Protein AF-A0A7R9MFV4-F1 (afdb_monomer)

Solvent-accessible surface area (backbone atoms only — not comparable to full-atom values): 7537 Å² total; per-residue (Å²): 129,72,66,69,60,54,55,55,57,53,53,55,57,50,45,63,69,58,59,64,76,70,67,76,72,64,74,72,64,75,63,46,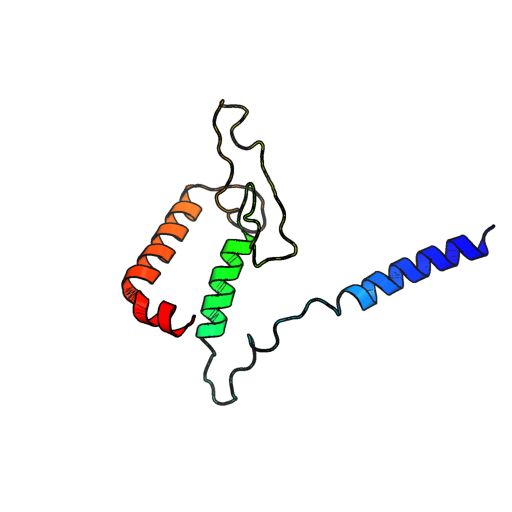68,93,74,92,51,76,57,60,44,43,50,53,53,52,56,56,49,50,55,64,71,30,50,36,9,77,66,64,94,84,59,86,58,85,90,65,70,68,37,62,84,64,37,38,57,94,76,78,39,90,54,51,42,65,48,33,69,66,99,61,84,53,66,52,63,65,65,51,50,53,50,53,52,53,54,52,49,51,46,69,79,38,44,74,57,54,66,74,49,108

Nearest PDB structures (foldseek):
  8ihw-assembly1_A  TM=9.769E-01  e=4.947E-07  Eisenia fetida
  8u49-assembly1_A  TM=9.865E-01  e=6.879E-07  Bacillus licheniformis DSM 13 = ATCC 14580
  8ihx-assembly1_A  TM=9.784E-01  e=7.348E-07  Eisenia fetida
  7v0j-assembly1_A  TM=9.903E-01  e=2.571E-06  Acetivibrio thermocellus
  4zh5-assembly2_B  TM=9.742E-01  e=3.133E-06  Perinereis brevicirris

Radius of gyration: 20.72 Å; Cα contacts (8 Å, |Δi|>4): 87; chains: 1; bounding box: 49×24×64 Å

Sequence (122 aa):
MNQVLFTLCVSALVSSIYGYSTYKAQPELARGVGNGNYNYSAVIHASLLFYEAQRSGKLPANKRIPWRGDSMLDDGKTVGKDLTGGYFDAGDLVKFGFPMAATMTILSWGLVDYE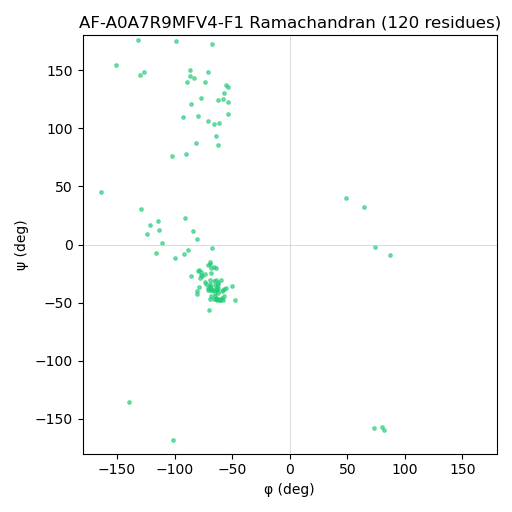DAYQKAG

Foldseek 3Di:
DPPVVVVVVVVVVVCVVCVVVPPCPVVVLPDDPPDPDHPVLSVVVVVVLVQLVFKAAAHDPPRPDPPDGHHPPCPCVVVPDRPTIFGAQPPDRDRDPPSSVVVVVVVVVCCVVPVVVNVVSD

Structure (mmCIF, N/CA/C/O backbone):
data_AF-A0A7R9MFV4-F1
#
_entry.id   AF-A0A7R9MFV4-F1
#
loop_
_atom_site.group_PDB
_atom_site.id
_atom_site.type_symbol
_atom_site.label_atom_id
_atom_site.label_alt_id
_atom_site.label_comp_id
_atom_site.label_asym_id
_atom_site.label_entity_id
_atom_site.label_seq_id
_atom_site.pdbx_PDB_ins_code
_atom_site.Cartn_x
_atom_site.Cartn_y
_atom_site.Cartn_z
_atom_site.occupancy
_atom_site.B_iso_or_equiv
_atom_site.auth_seq_id
_atom_site.auth_comp_id
_atom_site.auth_asym_id
_atom_site.auth_atom_id
_atom_site.pdbx_PDB_model_num
ATOM 1 N N . MET A 1 1 ? 24.556 4.803 45.260 1.00 59.34 1 MET A N 1
ATOM 2 C CA . MET A 1 1 ? 23.360 4.673 44.398 1.00 59.34 1 MET A CA 1
ATOM 3 C C . MET A 1 1 ? 23.401 5.531 43.121 1.00 59.34 1 MET A C 1
ATOM 5 O O . MET A 1 1 ? 22.657 5.225 42.204 1.00 59.34 1 MET A O 1
ATOM 9 N N . ASN A 1 2 ? 24.284 6.538 42.994 1.00 55.41 2 ASN A N 1
ATOM 10 C CA . ASN A 1 2 ? 24.159 7.553 41.926 1.00 55.41 2 ASN A CA 1
ATOM 11 C C . ASN A 1 2 ? 25.061 7.351 40.687 1.00 55.41 2 ASN A C 1
ATOM 13 O O . ASN A 1 2 ? 24.838 8.012 39.684 1.00 55.41 2 ASN A O 1
ATOM 17 N N . GLN A 1 3 ? 26.048 6.444 40.718 1.00 49.41 3 GLN A N 1
ATOM 18 C CA . GLN A 1 3 ? 26.914 6.171 39.553 1.00 49.41 3 GLN A CA 1
ATOM 19 C C . GLN A 1 3 ? 26.241 5.235 38.529 1.00 49.4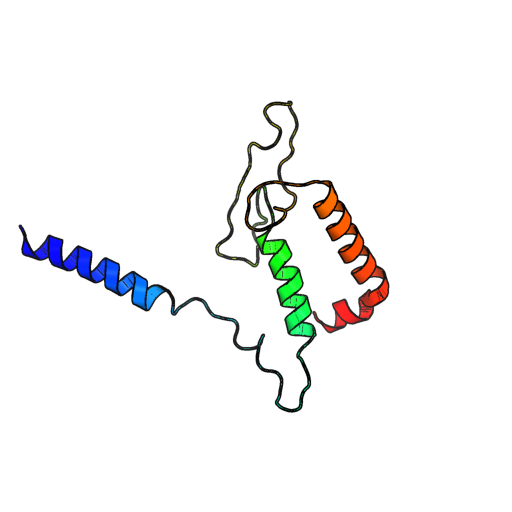1 3 GLN A C 1
ATOM 21 O O . GLN A 1 3 ? 26.251 5.502 37.334 1.00 49.41 3 GLN A O 1
ATOM 26 N N . VAL A 1 4 ? 25.573 4.174 39.003 1.00 53.38 4 VAL A N 1
ATOM 27 C CA . VAL A 1 4 ? 24.928 3.155 38.146 1.00 53.38 4 VAL A CA 1
ATOM 28 C C . VAL A 1 4 ? 23.792 3.747 37.300 1.00 53.38 4 VAL A C 1
ATOM 30 O O . VAL A 1 4 ? 23.643 3.401 36.131 1.00 53.38 4 VAL A O 1
ATOM 33 N N . LEU A 1 5 ? 23.018 4.678 37.869 1.00 55.34 5 LEU A N 1
ATOM 34 C CA . LEU A 1 5 ? 21.893 5.313 37.178 1.00 55.34 5 LEU A CA 1
ATOM 35 C C . LEU A 1 5 ? 22.356 6.247 36.044 1.00 55.34 5 LEU A C 1
ATOM 37 O O . LEU A 1 5 ? 21.710 6.318 35.003 1.00 55.34 5 LEU A O 1
ATOM 41 N N . PHE A 1 6 ? 23.500 6.919 36.214 1.00 54.50 6 PHE A N 1
ATOM 42 C CA . PHE A 1 6 ? 24.058 7.811 35.194 1.00 54.50 6 PHE A CA 1
ATOM 43 C C . PHE A 1 6 ? 24.607 7.021 33.993 1.00 54.50 6 PHE A C 1
ATOM 45 O O . PHE A 1 6 ? 24.377 7.392 32.842 1.00 54.50 6 PHE A O 1
ATOM 52 N N . THR A 1 7 ? 25.258 5.879 34.246 1.00 54.78 7 THR A N 1
ATOM 53 C CA . THR A 1 7 ? 25.775 4.984 33.196 1.00 54.78 7 THR A CA 1
ATOM 54 C C . THR A 1 7 ? 24.664 4.387 32.320 1.00 54.78 7 THR A C 1
ATOM 56 O O . THR A 1 7 ? 24.856 4.256 31.112 1.00 54.78 7 THR A O 1
ATOM 59 N N . LEU A 1 8 ? 23.493 4.077 32.892 1.00 52.81 8 LEU A N 1
ATOM 60 C CA . LEU A 1 8 ? 22.339 3.542 32.151 1.00 52.81 8 LEU A CA 1
ATOM 61 C C . LEU A 1 8 ? 21.695 4.564 31.196 1.00 52.81 8 LEU A C 1
ATOM 63 O O . LEU A 1 8 ? 21.273 4.196 30.102 1.00 52.81 8 LEU A O 1
ATOM 67 N N . CYS A 1 9 ? 21.654 5.850 31.558 1.00 50.88 9 CYS A N 1
ATOM 68 C CA . CYS A 1 9 ? 21.135 6.888 30.658 1.00 50.88 9 CYS A CA 1
ATOM 69 C C . CYS A 1 9 ? 22.075 7.161 29.472 1.00 50.88 9 CYS A C 1
ATOM 71 O O . CYS A 1 9 ? 21.612 7.373 28.350 1.00 50.88 9 CYS A O 1
ATOM 73 N N . VAL A 1 10 ? 23.394 7.122 29.690 1.00 55.72 10 VAL A N 1
ATOM 74 C CA . VAL A 1 10 ? 24.376 7.342 28.615 1.00 55.72 10 VAL A CA 1
ATOM 75 C C . VAL A 1 10 ? 24.382 6.174 27.618 1.00 55.72 10 VAL A C 1
ATOM 77 O O . VAL A 1 10 ? 24.432 6.410 26.412 1.00 55.72 10 VAL A O 1
ATOM 80 N N . SER A 1 11 ? 24.248 4.922 28.070 1.00 54.19 11 SER A N 1
ATOM 81 C CA . SER A 1 11 ? 24.183 3.767 27.158 1.00 54.19 11 SER A CA 1
ATOM 82 C C . SER A 1 11 ? 22.887 3.708 26.334 1.00 54.19 11 SER A C 1
ATOM 84 O O . SER A 1 11 ? 22.930 3.284 25.176 1.00 54.19 11 SER A O 1
ATOM 86 N N . ALA A 1 12 ? 21.763 4.205 26.863 1.00 55.44 12 ALA A N 1
ATOM 87 C CA . ALA A 1 12 ? 20.518 4.354 26.105 1.00 55.44 12 ALA A CA 1
ATOM 88 C C . ALA A 1 12 ? 20.650 5.379 24.957 1.00 55.44 12 ALA A C 1
ATOM 90 O O . ALA A 1 12 ? 20.169 5.129 23.852 1.00 55.44 12 ALA A O 1
ATOM 91 N N . LEU A 1 13 ? 21.364 6.490 25.183 1.00 52.03 13 LEU A N 1
ATOM 92 C CA . LEU A 1 13 ? 21.640 7.515 24.163 1.00 52.03 13 LEU A CA 1
ATOM 93 C C . LEU A 1 13 ? 22.680 7.081 23.116 1.00 52.03 13 LEU A C 1
ATOM 95 O O . LEU A 1 13 ? 22.581 7.462 21.954 1.00 52.03 13 LEU A O 1
ATOM 99 N N . VAL A 1 14 ? 23.662 6.254 23.483 1.00 53.25 14 VAL A N 1
ATOM 100 C CA . VAL A 1 14 ? 24.602 5.681 22.499 1.00 53.25 14 VAL A CA 1
ATOM 101 C C . VAL A 1 14 ? 23.911 4.605 21.648 1.00 53.25 14 VAL A C 1
ATOM 103 O O . VAL A 1 14 ? 24.165 4.508 20.446 1.00 53.25 14 VAL A O 1
ATOM 106 N N . SER A 1 15 ? 22.971 3.853 22.229 1.00 50.25 15 SER A N 1
ATOM 107 C CA . SER A 1 15 ? 22.171 2.851 21.509 1.00 50.25 15 SER A CA 1
ATOM 108 C C . SER A 1 15 ? 21.274 3.450 20.420 1.00 50.25 15 SER A C 1
ATOM 110 O O . SER A 1 15 ? 21.064 2.799 19.402 1.00 50.25 15 SER A O 1
ATOM 112 N N . SER A 1 16 ? 20.784 4.686 20.564 1.00 53.91 16 SER A N 1
ATOM 113 C CA . SER A 1 16 ? 20.010 5.357 19.505 1.00 53.91 16 SER A CA 1
ATOM 114 C C . SER A 1 16 ? 20.878 5.937 18.379 1.00 53.91 16 SER A C 1
ATOM 116 O O . SER A 1 16 ? 20.389 6.076 17.259 1.00 53.91 16 SER A O 1
ATOM 118 N N . ILE A 1 17 ? 22.166 6.200 18.630 1.00 55.56 17 ILE A N 1
ATOM 119 C CA . ILE A 1 17 ? 23.131 6.643 17.606 1.00 55.56 17 ILE A CA 1
ATOM 120 C C . ILE A 1 17 ? 23.653 5.451 16.784 1.00 55.56 17 ILE A C 1
ATOM 122 O O . ILE A 1 17 ? 23.759 5.549 15.564 1.00 55.56 17 ILE A O 1
ATOM 126 N N . TYR A 1 18 ? 23.924 4.302 17.416 1.00 42.62 18 TYR A N 1
ATOM 127 C CA . TYR A 1 18 ? 24.364 3.088 16.706 1.00 42.62 18 TYR A CA 1
ATOM 128 C C . TYR A 1 18 ? 23.205 2.222 16.174 1.00 42.62 18 TYR A C 1
ATOM 130 O O . TYR A 1 18 ? 23.367 1.533 15.166 1.00 42.62 18 TYR A O 1
ATOM 138 N N . GLY A 1 19 ? 22.025 2.275 16.799 1.00 40.56 19 GLY A N 1
ATOM 139 C CA . GLY A 1 19 ? 20.860 1.447 16.457 1.00 40.56 19 GLY A CA 1
ATOM 140 C C . GLY A 1 19 ? 20.200 1.765 15.111 1.00 40.56 19 GLY A C 1
ATOM 141 O O . GLY A 1 19 ? 19.491 0.921 14.572 1.00 40.56 19 GLY A O 1
ATOM 142 N N . TYR A 1 20 ? 20.473 2.930 14.515 1.00 39.50 20 TYR A N 1
ATOM 143 C CA . TYR A 1 20 ? 20.052 3.229 13.139 1.00 39.50 20 TYR A CA 1
ATOM 144 C C . TYR A 1 20 ? 20.829 2.420 12.079 1.00 39.50 20 TYR A C 1
ATOM 146 O O . TYR A 1 20 ? 20.367 2.290 10.947 1.00 39.50 20 TYR A O 1
ATOM 154 N N . SER A 1 21 ? 21.982 1.840 12.435 1.00 48.97 21 SER A N 1
ATOM 155 C CA . SER A 1 21 ? 22.928 1.211 11.497 1.00 48.97 21 SER A CA 1
ATOM 156 C C . SER A 1 21 ? 22.606 -0.250 11.122 1.00 48.97 21 SER A C 1
ATOM 158 O O . SER A 1 21 ? 23.430 -0.941 10.526 1.00 48.97 21 SER A O 1
ATOM 160 N N 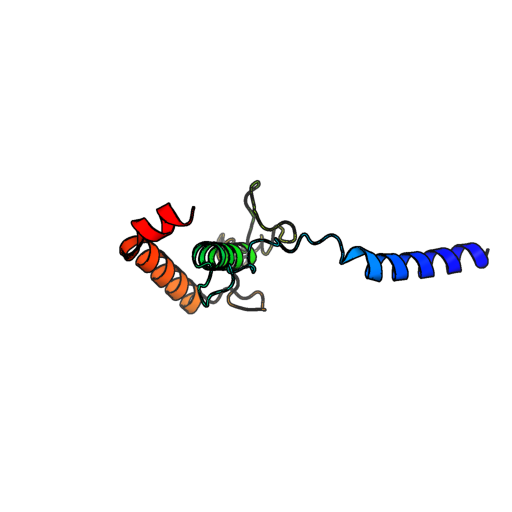. THR A 1 22 ? 21.416 -0.761 11.463 1.00 40.88 22 THR A N 1
ATOM 161 C CA . THR A 1 22 ? 20.961 -2.110 11.053 1.00 40.88 22 THR A CA 1
ATOM 162 C C . THR A 1 22 ? 19.630 -2.132 10.307 1.00 40.88 22 THR A C 1
ATOM 164 O O . THR A 1 22 ? 19.156 -3.210 9.934 1.00 40.88 22 THR A O 1
ATOM 167 N N . TYR A 1 23 ? 19.090 -0.967 9.932 1.00 41.56 23 TYR A N 1
ATOM 168 C CA . TYR A 1 23 ? 18.291 -0.922 8.712 1.00 41.56 23 TYR A CA 1
ATOM 169 C C . TYR A 1 23 ? 19.210 -1.311 7.554 1.00 41.56 23 TYR A C 1
ATOM 171 O O . TYR A 1 23 ? 20.039 -0.518 7.109 1.00 41.56 23 TYR A O 1
ATOM 179 N N . LYS A 1 24 ? 19.057 -2.541 7.050 1.00 41.25 24 LYS A N 1
ATOM 180 C CA . LYS A 1 24 ? 19.549 -2.901 5.720 1.00 41.25 24 LYS A CA 1
ATOM 181 C C . LYS A 1 24 ? 18.800 -2.036 4.706 1.00 41.25 24 LYS A C 1
ATOM 183 O O . LYS A 1 24 ? 17.796 -2.466 4.146 1.00 41.25 24 LYS A O 1
ATOM 188 N N . ALA A 1 25 ? 19.296 -0.824 4.463 1.00 45.09 25 ALA A N 1
ATOM 189 C CA . ALA A 1 25 ? 19.059 -0.143 3.203 1.00 45.09 25 ALA A CA 1
ATOM 190 C C . ALA A 1 25 ? 19.497 -1.129 2.117 1.00 45.09 25 ALA A C 1
ATOM 192 O O . ALA A 1 25 ? 20.667 -1.506 2.073 1.00 45.09 25 ALA A O 1
ATOM 193 N N . GLN A 1 26 ? 18.543 -1.638 1.340 1.00 45.34 26 GLN A N 1
ATOM 194 C CA . GLN A 1 26 ? 18.773 -2.714 0.382 1.00 45.34 26 GLN A CA 1
ATOM 195 C C . GLN A 1 26 ? 19.722 -2.176 -0.707 1.00 45.34 26 GLN A C 1
ATOM 197 O O . GLN A 1 26 ? 19.274 -1.373 -1.530 1.00 45.34 26 GLN A O 1
ATOM 202 N N . PRO A 1 27 ? 21.030 -2.529 -0.715 1.00 43.69 27 PRO A N 1
ATOM 203 C CA . PRO A 1 27 ? 22.033 -1.720 -1.422 1.00 43.69 27 PRO A CA 1
ATOM 204 C C . PRO A 1 27 ? 21.897 -1.772 -2.949 1.00 43.69 27 PRO A C 1
ATOM 206 O O . PRO A 1 27 ? 22.469 -0.946 -3.657 1.00 43.69 27 PRO A O 1
ATOM 209 N N . 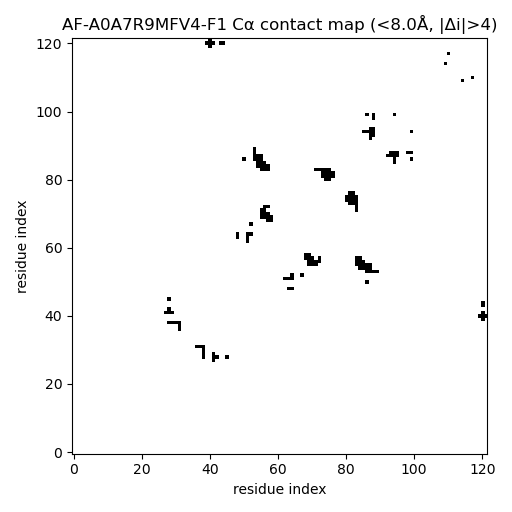GLU A 1 28 ? 21.137 -2.744 -3.453 1.00 49.25 28 GLU A N 1
ATOM 210 C CA . GLU A 1 28 ? 20.869 -2.949 -4.875 1.00 49.25 28 GLU A CA 1
ATOM 211 C C . GLU A 1 28 ? 19.841 -1.980 -5.466 1.00 49.25 28 GLU A C 1
ATOM 213 O O . GLU A 1 28 ? 19.896 -1.722 -6.667 1.00 49.25 28 GLU A O 1
ATOM 218 N N . LEU A 1 29 ? 18.944 -1.390 -4.662 1.00 50.78 29 LEU A N 1
ATOM 219 C CA . LEU A 1 29 ? 17.876 -0.530 -5.198 1.00 50.78 29 LEU A CA 1
ATOM 220 C C . LEU A 1 29 ? 18.402 0.766 -5.847 1.00 50.78 29 LEU A C 1
ATOM 222 O O . LEU A 1 29 ? 17.691 1.384 -6.633 1.00 50.78 29 LEU A O 1
ATOM 226 N N . ALA A 1 30 ? 19.639 1.175 -5.537 1.00 46.47 30 ALA A N 1
ATOM 227 C CA . ALA A 1 30 ? 20.219 2.449 -5.972 1.00 46.47 30 ALA A CA 1
ATOM 228 C C . ALA A 1 30 ? 21.447 2.329 -6.899 1.00 46.47 30 ALA A C 1
ATOM 230 O O . ALA A 1 30 ? 21.912 3.345 -7.420 1.00 46.47 30 ALA A O 1
ATOM 231 N N . ARG A 1 31 ? 21.999 1.128 -7.138 1.00 50.81 31 ARG A N 1
ATOM 232 C CA . ARG A 1 31 ? 23.169 0.964 -8.025 1.00 50.81 31 ARG A CA 1
ATOM 233 C C . ARG A 1 31 ? 22.749 0.711 -9.470 1.00 50.81 31 ARG A C 1
ATOM 235 O O . ARG A 1 31 ? 22.853 -0.401 -9.977 1.00 50.81 31 ARG A O 1
ATOM 242 N N . GLY A 1 32 ? 22.358 1.784 -10.157 1.00 47.28 32 GLY A N 1
ATOM 243 C CA . GLY A 1 32 ? 22.466 1.818 -11.614 1.00 47.28 32 GLY A CA 1
ATOM 244 C C . GLY A 1 32 ? 23.928 1.597 -12.017 1.00 47.28 32 GLY A C 1
ATOM 245 O O . GLY A 1 32 ? 24.821 2.295 -11.530 1.00 47.28 32 GLY A O 1
ATOM 246 N N . VAL A 1 33 ? 24.189 0.606 -12.873 1.00 51.66 33 VAL A N 1
ATOM 247 C CA . VAL A 1 33 ? 25.514 0.425 -13.482 1.00 51.66 33 VAL A CA 1
ATOM 248 C C . VAL A 1 33 ? 25.792 1.669 -14.322 1.00 51.66 33 VAL A C 1
ATOM 250 O O . VAL A 1 33 ? 24.970 2.055 -15.151 1.00 51.66 33 VAL A O 1
ATOM 253 N N . GLY A 1 34 ? 26.911 2.341 -14.049 1.00 49.00 34 GLY A N 1
ATOM 254 C CA . GLY A 1 34 ? 27.139 3.714 -14.490 1.00 49.00 34 GLY A CA 1
ATOM 255 C C . GLY A 1 34 ? 27.207 3.876 -16.007 1.00 49.00 34 GLY A C 1
ATOM 256 O O . GLY A 1 34 ? 28.286 3.752 -16.573 1.00 49.00 34 GLY A O 1
ATOM 257 N N . ASN A 1 35 ? 26.070 4.198 -16.636 1.00 50.84 35 ASN A N 1
ATOM 258 C CA . ASN A 1 35 ? 25.992 4.841 -17.954 1.00 50.84 35 ASN A CA 1
ATOM 259 C C . ASN A 1 35 ? 24.593 5.446 -18.240 1.00 50.84 35 ASN A C 1
ATOM 261 O O . ASN A 1 35 ? 24.004 5.203 -19.286 1.00 50.84 35 ASN A O 1
ATOM 265 N N . GLY A 1 36 ? 24.001 6.162 -17.274 1.00 60.69 36 GLY A N 1
ATOM 266 C CA . GLY A 1 36 ? 22.681 6.807 -17.430 1.00 60.69 36 GLY A CA 1
ATOM 267 C C . GLY A 1 36 ? 21.455 5.877 -17.397 1.00 60.69 36 GLY A C 1
ATOM 268 O O . GLY A 1 36 ? 20.328 6.360 -17.434 1.00 60.69 36 GLY A O 1
ATOM 269 N N . ASN A 1 37 ? 21.651 4.561 -17.276 1.00 75.12 37 ASN A N 1
ATOM 270 C CA . ASN A 1 37 ? 20.569 3.578 -17.215 1.00 75.12 37 ASN A CA 1
ATOM 271 C C . ASN A 1 37 ? 20.047 3.394 -15.779 1.00 75.12 37 ASN A C 1
ATOM 273 O O . ASN A 1 37 ? 20.789 2.984 -14.883 1.00 75.12 37 ASN A O 1
ATOM 277 N N . TYR A 1 38 ? 18.754 3.649 -15.569 1.00 84.19 38 TYR A N 1
ATOM 278 C CA . TYR A 1 38 ? 18.070 3.411 -14.296 1.00 84.19 38 TYR A CA 1
ATOM 279 C C . TYR A 1 38 ? 17.620 1.947 -14.161 1.00 84.19 38 TYR A C 1
ATOM 281 O O . TYR A 1 38 ? 17.174 1.329 -15.127 1.00 84.19 38 TYR A O 1
ATOM 289 N N . ASN A 1 39 ? 17.684 1.389 -12.947 1.00 88.75 39 ASN A N 1
ATOM 290 C CA . ASN A 1 39 ? 17.143 0.058 -12.662 1.00 88.75 39 ASN A CA 1
ATOM 291 C C . ASN A 1 39 ? 15.623 0.143 -12.425 1.00 88.75 39 ASN A C 1
ATOM 293 O O . ASN A 1 39 ? 15.165 0.288 -11.293 1.00 88.75 39 ASN A O 1
ATOM 297 N N . TYR A 1 40 ? 14.833 0.059 -13.496 1.00 89.75 40 TYR A N 1
ATOM 298 C CA . TYR A 1 40 ? 13.373 0.171 -13.403 1.00 89.75 40 TYR A CA 1
ATOM 299 C C . TYR A 1 40 ? 12.695 -1.008 -12.676 1.00 89.75 40 TYR A C 1
ATOM 301 O O . TYR A 1 40 ? 11.640 -0.799 -12.080 1.00 89.75 40 TYR A O 1
ATOM 309 N N . SER A 1 41 ? 13.310 -2.201 -12.633 1.00 91.69 41 SER A N 1
ATOM 310 C CA . SER A 1 41 ? 12.833 -3.316 -11.789 1.00 91.69 41 SER A CA 1
ATOM 311 C C . SER A 1 41 ? 12.918 -2.940 -10.302 1.00 91.69 41 SER A C 1
ATOM 313 O O . SER A 1 41 ? 11.924 -3.030 -9.583 1.00 91.69 41 SER A O 1
ATOM 315 N N . ALA A 1 42 ? 14.052 -2.390 -9.852 1.00 90.25 42 ALA A N 1
ATOM 316 C CA . ALA A 1 42 ? 14.181 -1.867 -8.489 1.00 90.25 42 ALA A CA 1
ATOM 317 C C . ALA A 1 42 ? 13.144 -0.770 -8.174 1.00 90.25 42 ALA A C 1
ATOM 319 O O . ALA A 1 42 ? 12.582 -0.750 -7.078 1.00 90.25 42 ALA A O 1
ATOM 320 N N . VAL A 1 43 ? 12.858 0.119 -9.134 1.00 92.69 43 VAL A N 1
ATOM 321 C CA . VAL A 1 43 ? 11.865 1.195 -8.965 1.00 92.69 43 VAL A CA 1
ATOM 322 C C . VAL A 1 43 ? 10.443 0.646 -8.813 1.00 92.69 43 VAL A C 1
ATOM 324 O O . VAL A 1 43 ? 9.745 1.067 -7.889 1.00 92.69 43 VAL A O 1
ATOM 327 N N . ILE A 1 44 ? 10.001 -0.297 -9.657 1.00 93.81 44 ILE A N 1
ATOM 328 C CA . ILE A 1 44 ? 8.641 -0.853 -9.533 1.00 93.81 44 ILE A CA 1
ATOM 329 C C . ILE A 1 44 ? 8.491 -1.688 -8.253 1.00 93.81 44 ILE A C 1
ATOM 331 O O . ILE A 1 44 ? 7.486 -1.546 -7.558 1.00 93.81 44 ILE A O 1
ATOM 335 N N . HIS A 1 45 ? 9.523 -2.444 -7.852 1.00 94.25 45 HIS A N 1
ATOM 336 C CA . HIS A 1 45 ? 9.550 -3.143 -6.559 1.00 94.25 45 HIS A CA 1
ATOM 337 C C . HIS A 1 45 ? 9.396 -2.188 -5.373 1.00 94.25 45 HIS A C 1
ATOM 339 O O . HIS A 1 45 ? 8.557 -2.415 -4.500 1.00 94.25 45 HIS A O 1
ATOM 345 N N . ALA A 1 46 ? 10.156 -1.090 -5.352 1.00 95.25 46 ALA A N 1
ATOM 346 C CA . ALA A 1 46 ? 10.043 -0.073 -4.308 1.00 95.25 46 ALA A CA 1
ATOM 347 C C . ALA A 1 46 ? 8.662 0.616 -4.306 1.00 95.25 46 ALA A C 1
ATOM 349 O O . ALA A 1 46 ? 8.091 0.837 -3.237 1.00 95.25 46 ALA A O 1
ATOM 350 N N . SER A 1 47 ? 8.097 0.894 -5.486 1.00 95.75 47 SER A N 1
ATOM 351 C CA . SER A 1 47 ? 6.754 1.473 -5.646 1.00 95.75 47 SER A CA 1
ATOM 352 C C . SER A 1 47 ? 5.652 0.554 -5.097 1.00 95.75 47 SER A C 1
ATOM 354 O O . SER A 1 47 ? 4.765 1.000 -4.369 1.00 95.75 47 SER A O 1
ATOM 356 N N . LEU A 1 48 ? 5.733 -0.757 -5.344 1.00 96.12 48 LEU A N 1
ATOM 357 C CA . LEU A 1 48 ? 4.784 -1.725 -4.782 1.00 96.12 48 LEU A CA 1
ATOM 358 C C . LEU A 1 48 ? 4.951 -1.889 -3.260 1.00 96.12 48 LEU A C 1
ATOM 360 O O . LEU A 1 48 ? 3.957 -2.012 -2.540 1.00 96.12 48 LEU A O 1
ATOM 364 N N . LEU A 1 49 ? 6.186 -1.838 -2.749 1.00 96.94 49 LEU A N 1
ATOM 365 C CA . LEU A 1 49 ? 6.466 -1.855 -1.307 1.00 96.94 49 LEU A CA 1
ATOM 366 C C . LEU A 1 49 ? 5.942 -0.606 -0.579 1.00 96.94 49 LEU A C 1
ATOM 368 O O . LEU A 1 49 ? 5.527 -0.724 0.575 1.00 96.94 49 LEU A O 1
ATOM 372 N N . PHE A 1 50 ? 5.893 0.558 -1.237 1.00 97.75 50 PHE A N 1
ATOM 373 C CA . PHE A 1 50 ? 5.244 1.756 -0.691 1.00 97.75 50 PHE A CA 1
ATOM 374 C C . PHE A 1 50 ? 3.759 1.501 -0.383 1.00 97.75 50 PHE A C 1
ATOM 376 O O . PHE A 1 50 ? 3.317 1.770 0.733 1.00 97.75 50 PHE A O 1
ATOM 383 N N . TYR A 1 51 ? 3.001 0.876 -1.289 1.00 97.81 51 TYR A N 1
ATOM 384 C CA . TYR A 1 51 ? 1.604 0.530 -1.000 1.00 97.81 51 TYR A CA 1
ATOM 385 C C . TYR A 1 51 ? 1.473 -0.496 0.135 1.00 97.81 51 TYR A C 1
ATOM 387 O O . TYR A 1 51 ? 0.568 -0.381 0.962 1.00 97.81 51 TYR A O 1
ATOM 395 N N . GLU A 1 52 ? 2.398 -1.455 0.269 1.00 98.12 52 GLU A N 1
ATOM 396 C CA . GLU A 1 52 ? 2.417 -2.334 1.452 1.00 98.12 52 GLU A CA 1
ATOM 397 C C . GLU A 1 52 ? 2.649 -1.556 2.753 1.00 98.12 52 GLU A C 1
ATOM 399 O O . GLU A 1 52 ? 2.029 -1.869 3.773 1.00 98.12 52 GLU A O 1
ATOM 404 N N . ALA A 1 53 ? 3.497 -0.525 2.710 1.00 98.25 53 ALA A N 1
ATOM 405 C CA . ALA A 1 53 ? 3.761 0.363 3.835 1.00 98.25 53 ALA A CA 1
ATOM 406 C C . ALA A 1 53 ? 2.555 1.246 4.208 1.00 98.25 53 ALA A C 1
ATOM 408 O O . ALA A 1 53 ? 2.469 1.645 5.368 1.00 98.25 53 ALA A O 1
ATOM 409 N N . GLN A 1 54 ? 1.587 1.446 3.305 1.00 98.62 54 GLN A N 1
ATOM 410 C CA . GLN A 1 54 ? 0.342 2.193 3.552 1.00 98.62 54 GLN A CA 1
ATOM 411 C C . GLN A 1 54 ? -0.849 1.334 4.025 1.00 98.62 54 GLN A C 1
ATOM 413 O O . GLN A 1 54 ? -1.876 1.893 4.402 1.00 98.62 54 GLN A O 1
ATOM 418 N N . ARG A 1 55 ? -0.765 -0.009 4.031 1.00 98.62 55 ARG A N 1
ATOM 419 C CA . ARG A 1 55 ? -1.903 -0.888 4.404 1.00 98.62 55 ARG A CA 1
ATOM 420 C C . ARG A 1 55 ? -2.440 -0.600 5.813 1.00 98.62 55 ARG A C 1
ATOM 422 O O . ARG A 1 55 ? -1.661 -0.595 6.765 1.00 98.62 55 ARG A O 1
ATOM 429 N N . SER A 1 56 ? -3.750 -0.440 5.965 1.00 98.56 56 SER A N 1
ATOM 430 C CA . SER A 1 56 ? -4.442 -0.382 7.263 1.00 98.56 56 SER A CA 1
ATOM 431 C C . SER A 1 56 ? -5.061 -1.749 7.614 1.00 98.56 56 SER A C 1
ATOM 433 O O . SER A 1 56 ? -5.006 -2.683 6.812 1.00 98.56 56 SER A O 1
ATOM 435 N N . GLY A 1 57 ? -5.642 -1.896 8.806 1.00 98.62 57 GLY A N 1
ATOM 436 C CA . GLY A 1 57 ? -6.242 -3.143 9.285 1.00 98.62 57 GLY A CA 1
ATOM 437 C C . GLY A 1 57 ? -5.230 -4.160 9.820 1.00 98.62 57 GLY A C 1
ATOM 438 O O . GLY A 1 57 ? -4.115 -3.823 10.231 1.00 98.62 57 GLY A O 1
ATOM 439 N N . LYS A 1 58 ? -5.648 -5.430 9.813 1.00 98.56 58 LYS A N 1
ATOM 440 C CA . LYS A 1 58 ? -4.810 -6.583 10.153 1.00 98.56 58 LYS A CA 1
ATOM 441 C C . LYS A 1 58 ? -3.879 -6.922 8.990 1.00 98.56 58 LYS A C 1
ATOM 443 O O . LYS A 1 58 ? -4.340 -7.134 7.868 1.00 98.56 58 LYS A O 1
ATOM 448 N N . LEU A 1 59 ? -2.580 -7.004 9.253 1.00 98.31 59 LEU A N 1
ATOM 449 C CA . LEU A 1 59 ? -1.576 -7.284 8.233 1.00 98.31 59 LEU A CA 1
ATOM 450 C C . LEU A 1 59 ? -1.389 -8.799 8.031 1.00 98.31 59 LEU A C 1
ATOM 452 O O . LEU A 1 59 ? -1.546 -9.586 8.968 1.00 98.31 59 LEU A O 1
ATOM 456 N N . PRO A 1 60 ? -1.028 -9.242 6.813 1.00 97.31 60 PRO A N 1
ATOM 457 C CA . PRO A 1 60 ? -0.773 -10.651 6.553 1.00 97.31 60 PRO A CA 1
ATOM 458 C C . PRO A 1 60 ? 0.532 -11.106 7.226 1.00 97.31 60 PRO A C 1
ATOM 460 O O . PRO A 1 60 ? 1.495 -10.346 7.348 1.00 97.31 60 PRO A O 1
ATOM 463 N N . ALA A 1 61 ? 0.588 -12.377 7.635 1.00 96.62 61 ALA A N 1
ATOM 464 C CA . ALA A 1 61 ? 1.735 -12.932 8.362 1.00 96.62 61 ALA A CA 1
ATOM 465 C C . ALA A 1 61 ? 3.060 -12.848 7.573 1.00 96.62 61 ALA A C 1
ATOM 467 O O . ALA A 1 61 ? 4.122 -12.680 8.168 1.00 96.62 61 ALA A O 1
ATOM 468 N N . ASN A 1 62 ? 2.992 -12.902 6.239 1.00 95.69 62 ASN A N 1
ATOM 469 C CA . ASN A 1 62 ? 4.121 -12.808 5.309 1.00 95.69 62 ASN A CA 1
ATOM 470 C C . ASN A 1 62 ? 4.434 -11.368 4.838 1.00 95.69 62 ASN A C 1
ATOM 472 O O . ASN A 1 62 ? 5.019 -11.193 3.769 1.00 95.69 62 ASN A O 1
ATOM 476 N N . LYS A 1 63 ? 4.040 -10.328 5.592 1.00 95.88 63 LYS A N 1
ATOM 477 C CA . LYS A 1 63 ? 4.321 -8.921 5.243 1.00 95.88 63 LYS A CA 1
ATOM 478 C C . LYS A 1 63 ? 5.819 -8.666 4.992 1.00 95.88 63 LYS A C 1
ATOM 480 O O . LYS A 1 63 ? 6.662 -9.072 5.794 1.00 95.88 63 LYS A O 1
ATOM 485 N N . ARG A 1 64 ? 6.143 -7.926 3.922 1.00 96.38 64 ARG A N 1
ATOM 486 C CA . ARG A 1 64 ? 7.532 -7.560 3.568 1.00 96.38 64 ARG A CA 1
ATOM 487 C C . ARG A 1 64 ? 8.079 -6.380 4.381 1.00 96.38 64 ARG A C 1
ATOM 489 O O . ARG A 1 64 ? 9.288 -6.258 4.535 1.00 96.38 64 ARG A O 1
ATOM 496 N N . ILE A 1 65 ? 7.205 -5.530 4.928 1.00 97.06 65 ILE A N 1
ATOM 497 C CA . ILE A 1 65 ? 7.582 -4.335 5.700 1.00 97.06 65 ILE A CA 1
ATOM 498 C C . ILE A 1 65 ? 7.656 -4.679 7.203 1.00 97.06 65 ILE A C 1
ATOM 500 O O . ILE A 1 65 ? 6.613 -4.913 7.819 1.00 97.06 65 ILE A O 1
ATOM 504 N N . PRO A 1 66 ? 8.851 -4.720 7.831 1.00 96.00 66 PRO A N 1
ATOM 505 C CA . PRO A 1 66 ? 9.005 -5.251 9.190 1.00 96.00 66 PRO A CA 1
ATOM 506 C C . PRO A 1 66 ? 8.508 -4.299 10.286 1.00 96.00 66 PRO A C 1
ATOM 508 O O . PRO A 1 66 ? 8.094 -4.761 11.344 1.00 96.00 66 PRO A O 1
ATOM 511 N N . TRP A 1 67 ? 8.532 -2.987 10.033 1.00 96.94 67 TRP A N 1
ATOM 512 C CA . TRP A 1 67 ? 8.156 -1.935 10.987 1.00 96.94 67 TRP A CA 1
ATOM 513 C C . TRP A 1 67 ? 6.658 -1.582 10.969 1.00 96.94 67 TRP A C 1
ATOM 515 O O . TRP A 1 67 ? 6.205 -0.793 11.795 1.00 96.94 67 TRP A O 1
ATOM 525 N N . ARG A 1 68 ? 5.870 -2.167 10.056 1.00 98.25 68 ARG A N 1
ATOM 526 C CA . ARG A 1 68 ? 4.405 -2.053 10.057 1.00 98.25 68 ARG A CA 1
ATOM 527 C C . ARG A 1 68 ? 3.778 -3.172 10.890 1.00 98.25 68 ARG A C 1
ATOM 529 O O . ARG A 1 68 ? 4.196 -4.325 10.805 1.00 98.25 68 ARG A O 1
ATOM 536 N N . GLY A 1 69 ? 2.743 -2.834 11.654 1.00 98.25 69 GLY A N 1
ATOM 537 C CA . GLY A 1 69 ? 1.920 -3.766 12.427 1.00 98.25 69 GLY A CA 1
ATOM 538 C C . GLY A 1 69 ? 0.426 -3.526 12.208 1.00 98.25 69 GLY A C 1
ATOM 539 O O . GLY A 1 69 ? 0.043 -2.583 11.508 1.00 98.25 69 GLY A O 1
ATOM 540 N N . ASP A 1 70 ? -0.394 -4.385 12.814 1.00 98.75 70 ASP A N 1
ATOM 541 C CA . ASP A 1 70 ? -1.855 -4.280 12.799 1.00 98.75 70 ASP A CA 1
ATOM 542 C C . ASP A 1 70 ? -2.313 -2.906 13.318 1.00 98.75 70 ASP A C 1
ATOM 544 O O . ASP A 1 70 ? -1.773 -2.378 14.292 1.00 98.75 70 ASP A O 1
ATOM 548 N N . SER A 1 71 ? -3.300 -2.308 12.653 1.00 98.50 71 SER A N 1
ATOM 549 C CA . SER A 1 71 ? -3.760 -0.942 12.937 1.00 98.50 71 SER A CA 1
ATOM 550 C C . SER A 1 71 ? -5.239 -0.771 12.596 1.00 98.50 71 SER A C 1
ATOM 552 O O . SER A 1 71 ? -5.765 -1.504 11.766 1.0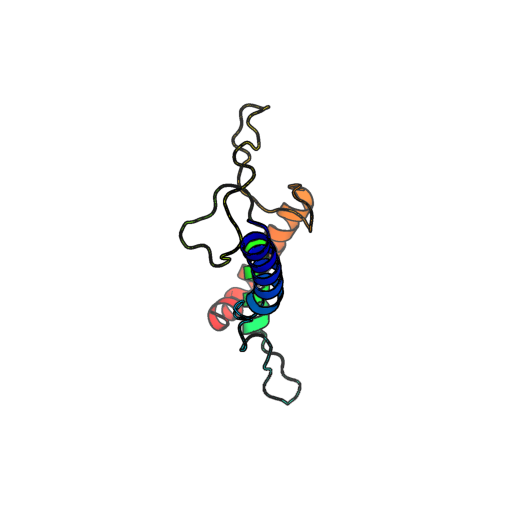0 98.50 71 SER A O 1
ATOM 554 N N . MET A 1 72 ? -5.918 0.180 13.245 1.00 98.00 72 MET A N 1
ATOM 555 C CA . MET A 1 72 ? -7.323 0.538 12.979 1.00 98.00 72 MET A CA 1
ATOM 556 C C . MET A 1 72 ? -8.296 -0.658 12.913 1.00 98.00 72 MET A C 1
ATOM 558 O O . MET A 1 72 ? -9.209 -0.701 12.095 1.00 98.00 72 MET A O 1
ATOM 562 N N . LEU A 1 73 ? -8.119 -1.636 13.810 1.00 98.62 73 LEU A N 1
ATOM 563 C CA . LEU A 1 73 ? -8.950 -2.852 13.909 1.00 98.62 73 LEU A CA 1
ATOM 564 C C . LEU A 1 73 ? -10.405 -2.588 14.356 1.00 98.62 73 LEU A C 1
ATOM 566 O O . LEU A 1 73 ? -11.217 -3.509 14.438 1.00 98.62 73 LEU A O 1
ATOM 570 N N . ASP A 1 74 ? -10.719 -1.328 14.649 1.00 98.44 74 ASP A N 1
ATOM 571 C CA . ASP A 1 74 ? -12.004 -0.849 15.149 1.00 98.44 74 ASP A CA 1
ATOM 572 C C . ASP A 1 74 ? -12.759 0.012 14.114 1.00 98.44 74 ASP A C 1
ATOM 574 O O . ASP A 1 74 ? -13.875 0.464 14.388 1.00 98.44 74 ASP A O 1
ATOM 578 N N . ASP A 1 75 ? -12.187 0.198 12.915 1.00 98.25 75 ASP A N 1
ATOM 579 C CA . ASP A 1 75 ? -12.810 0.922 11.804 1.00 98.25 75 ASP A CA 1
ATOM 580 C C . ASP A 1 75 ? -14.207 0.361 11.488 1.00 98.25 75 ASP A C 1
ATOM 582 O O . ASP A 1 75 ? -14.381 -0.815 11.168 1.00 98.25 75 ASP A O 1
ATOM 586 N N . GLY A 1 76 ? -15.217 1.234 11.546 1.00 98.12 76 GLY A N 1
ATOM 587 C CA . GLY A 1 76 ? -16.609 0.906 11.226 1.00 98.12 76 GLY A CA 1
ATOM 588 C C . GLY A 1 76 ? -17.453 0.355 12.380 1.00 98.12 76 GLY A C 1
ATOM 589 O O . GLY A 1 76 ? -18.680 0.300 12.241 1.00 98.12 76 GLY A O 1
ATOM 590 N N . LYS A 1 77 ? -16.868 0.034 13.547 1.00 97.69 77 LYS A N 1
ATOM 591 C CA . LYS A 1 77 ? -17.633 -0.487 14.703 1.00 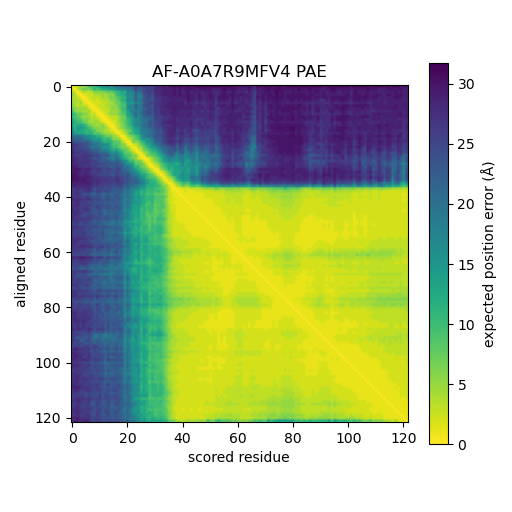97.69 77 LYS A CA 1
ATOM 592 C C . LYS A 1 77 ? -18.787 0.430 15.125 1.00 97.69 77 LYS A C 1
ATOM 594 O O . LYS A 1 77 ? -19.866 -0.061 15.443 1.00 97.69 77 LYS A O 1
ATOM 599 N N . THR A 1 78 ? -18.596 1.749 15.063 1.00 97.94 78 THR A N 1
ATOM 600 C CA . THR A 1 78 ? -19.617 2.763 15.399 1.00 97.94 78 THR A CA 1
ATOM 601 C C . THR A 1 78 ? -20.844 2.747 14.482 1.00 97.94 78 THR A C 1
ATOM 60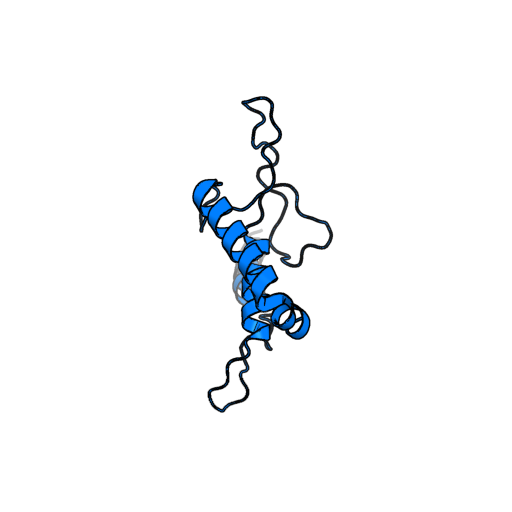3 O O . THR A 1 78 ? -21.899 3.232 14.880 1.00 97.94 78 THR A O 1
ATOM 606 N N . VAL A 1 79 ? -20.730 2.170 13.281 1.00 98.06 79 VAL A N 1
ATOM 607 C CA . VAL A 1 79 ? -21.825 2.002 12.307 1.00 98.06 79 VAL A CA 1
ATOM 608 C C . VAL A 1 79 ? -22.189 0.527 12.078 1.00 98.06 79 VAL A C 1
ATOM 610 O O . VAL A 1 79 ? -22.918 0.202 11.140 1.00 98.06 79 VAL A O 1
ATOM 613 N N . GLY A 1 80 ? -21.690 -0.383 12.924 1.00 98.06 80 GLY A N 1
ATOM 614 C CA . GLY A 1 80 ? -21.979 -1.818 12.839 1.00 98.06 80 GLY A CA 1
ATOM 615 C C . GLY A 1 80 ? -21.459 -2.486 11.561 1.00 98.06 80 GLY A C 1
ATOM 616 O O . GLY A 1 80 ? -22.101 -3.406 11.047 1.00 98.06 80 GLY A O 1
ATOM 617 N N . LYS A 1 81 ? -20.332 -2.011 11.016 1.00 98.12 81 LYS A N 1
ATOM 618 C CA . LYS A 1 81 ? -19.670 -2.574 9.827 1.00 98.12 81 LYS A CA 1
ATOM 619 C C . LYS A 1 81 ? -18.209 -2.882 10.127 1.00 98.12 81 LYS A C 1
ATOM 621 O O . LYS A 1 81 ? -17.580 -2.175 10.901 1.00 98.12 81 LYS A O 1
ATOM 626 N N . ASP A 1 82 ? -17.669 -3.905 9.476 1.00 98.00 82 ASP A N 1
ATOM 627 C CA . ASP A 1 82 ? -16.221 -4.038 9.336 1.00 98.00 82 ASP A CA 1
ATOM 628 C C . ASP A 1 82 ? -15.785 -3.099 8.210 1.00 98.00 82 ASP A C 1
ATOM 630 O O . ASP A 1 82 ? -16.154 -3.301 7.050 1.00 98.00 82 ASP A O 1
ATOM 634 N N . LEU A 1 83 ? -15.075 -2.031 8.569 1.00 98.25 83 LEU A N 1
ATOM 635 C CA . LEU 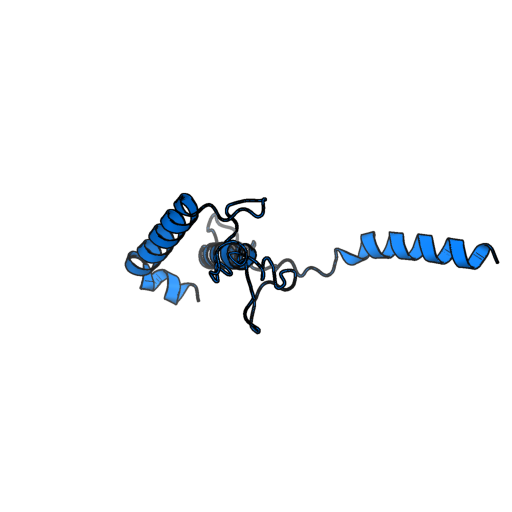A 1 83 ? -14.425 -1.131 7.621 1.00 98.25 83 LEU A CA 1
ATOM 636 C C . LEU A 1 83 ? -12.901 -1.193 7.769 1.00 98.25 83 LEU A C 1
ATOM 638 O O . LEU A 1 83 ? -12.230 -0.254 7.349 1.00 98.25 83 LEU A O 1
ATOM 642 N N . THR A 1 84 ? -12.337 -2.256 8.352 1.00 98.31 84 THR A N 1
ATOM 643 C CA . THR A 1 84 ? -10.882 -2.442 8.470 1.00 98.31 84 THR A CA 1
ATOM 644 C C . THR A 1 84 ? -10.222 -2.665 7.095 1.00 98.31 84 THR A C 1
ATOM 646 O O . THR A 1 84 ? -10.884 -2.751 6.061 1.00 98.31 84 THR A O 1
ATOM 649 N N . GLY A 1 85 ? -8.887 -2.693 7.039 1.00 98.19 85 GLY A N 1
ATOM 650 C CA . GLY A 1 85 ? -8.154 -2.890 5.781 1.00 98.19 85 GLY A CA 1
ATOM 651 C C . GLY A 1 85 ? -8.005 -1.609 4.951 1.00 98.19 85 GLY A C 1
ATOM 652 O O . GLY A 1 85 ? -8.121 -0.499 5.475 1.00 98.19 85 GLY A O 1
ATOM 653 N N . GLY A 1 86 ? -7.746 -1.750 3.649 1.00 98.06 86 GLY A N 1
ATOM 654 C CA . GLY A 1 86 ? -7.486 -0.622 2.742 1.00 98.06 86 GLY A CA 1
ATOM 655 C C . GLY A 1 86 ? -6.111 0.023 2.959 1.00 98.06 86 GLY A C 1
ATOM 656 O O . GLY A 1 86 ? -5.201 -0.609 3.499 1.00 98.06 86 GLY A O 1
ATOM 657 N N . TYR A 1 87 ? -5.962 1.280 2.538 1.00 98.56 87 TYR A N 1
ATOM 658 C CA . TYR A 1 87 ? -4.702 2.031 2.587 1.00 98.56 87 TYR A CA 1
ATOM 659 C C . TYR A 1 87 ? -4.897 3.406 3.236 1.00 98.56 87 TYR A C 1
ATOM 661 O O . TYR A 1 87 ? -5.948 4.020 3.062 1.00 98.56 87 TYR A O 1
ATOM 669 N N . PHE A 1 88 ? -3.896 3.894 3.965 1.00 98.62 88 PHE A N 1
ATOM 670 C CA . PHE A 1 88 ? -3.818 5.303 4.358 1.00 98.62 88 PHE A CA 1
ATOM 671 C C . PHE A 1 88 ? -3.436 6.160 3.147 1.00 98.62 88 PHE A C 1
ATOM 673 O O . PHE A 1 88 ? -2.608 5.738 2.334 1.00 98.62 88 PHE A O 1
ATOM 680 N N . ASP A 1 89 ? -4.054 7.333 3.017 1.00 98.19 89 ASP A N 1
ATOM 681 C CA . ASP A 1 89 ? -3.956 8.155 1.806 1.00 98.19 89 ASP A CA 1
ATOM 682 C C . ASP A 1 89 ? -2.561 8.769 1.609 1.00 98.19 89 ASP A C 1
ATOM 684 O O . ASP A 1 89 ? -1.973 8.660 0.533 1.00 98.19 89 ASP A O 1
ATOM 688 N N . ALA A 1 90 ? -1.999 9.361 2.668 1.00 97.81 90 ALA A N 1
ATOM 689 C CA . ALA A 1 90 ? -0.713 10.050 2.616 1.00 97.81 90 ALA A CA 1
ATOM 690 C C . ALA A 1 90 ? 0.134 9.771 3.877 1.00 97.81 90 ALA A C 1
ATOM 692 O O . ALA A 1 90 ? 0.272 8.628 4.309 1.00 97.81 90 ALA A O 1
ATOM 693 N N . GLY A 1 91 ? 0.752 10.809 4.453 1.00 97.69 91 GLY A N 1
ATOM 694 C CA . GLY A 1 91 ? 1.497 10.730 5.719 1.00 97.69 91 GLY A CA 1
ATOM 695 C C . GLY A 1 91 ? 0.616 10.781 6.975 1.00 97.69 91 GLY A C 1
ATOM 696 O O . GLY A 1 91 ? 1.138 10.865 8.085 1.00 97.69 91 GLY A O 1
ATOM 697 N N . ASP A 1 92 ? -0.703 10.787 6.802 1.00 97.81 92 ASP A N 1
ATOM 698 C CA . ASP A 1 92 ? -1.708 10.722 7.853 1.00 97.81 92 ASP A CA 1
ATOM 699 C C . ASP A 1 92 ? -2.286 9.296 7.975 1.00 97.81 92 ASP A C 1
ATOM 701 O O . ASP A 1 92 ? -1.732 8.335 7.445 1.00 97.81 92 ASP A O 1
ATOM 705 N N . LEU A 1 93 ? -3.384 9.141 8.722 1.00 97.69 93 LEU A N 1
ATOM 706 C CA . LEU A 1 93 ? -4.028 7.844 8.965 1.00 97.69 93 LEU A CA 1
ATOM 707 C C . LEU A 1 93 ? -5.493 7.808 8.493 1.00 97.69 93 LEU A C 1
ATOM 709 O O . LEU A 1 93 ? -6.248 6.920 8.897 1.00 97.69 93 LEU A O 1
ATOM 713 N N . VAL A 1 94 ? -5.920 8.757 7.649 1.00 98.19 94 VAL A N 1
ATOM 714 C CA . VAL A 1 94 ? -7.272 8.769 7.078 1.00 98.19 94 VAL A CA 1
ATOM 715 C C . VAL A 1 94 ? -7.326 7.916 5.807 1.00 98.19 94 VAL A C 1
ATOM 717 O O . VAL A 1 94 ? -6.382 7.823 5.022 1.00 98.19 94 VAL A O 1
ATOM 720 N N . LYS A 1 95 ? -8.471 7.260 5.608 1.00 98.44 95 LYS A N 1
ATOM 721 C CA . LYS A 1 95 ? -8.773 6.407 4.454 1.00 98.44 95 LYS A CA 1
ATOM 722 C C . LYS A 1 95 ? -9.678 7.155 3.479 1.00 98.44 95 LYS A C 1
ATOM 724 O O . LYS A 1 95 ? -10.886 6.919 3.434 1.00 98.44 95 LYS A O 1
ATOM 729 N N . PHE A 1 96 ? -9.109 8.084 2.713 1.00 98.31 96 PHE A N 1
ATOM 730 C CA . PHE A 1 96 ? -9.866 8.829 1.707 1.00 98.31 96 PHE A CA 1
ATOM 731 C C . PHE A 1 96 ? -10.239 7.916 0.525 1.00 98.31 96 PHE A C 1
ATOM 733 O O . PHE A 1 96 ? -9.412 7.546 -0.304 1.00 98.31 96 PHE A O 1
ATOM 740 N N . GLY A 1 97 ? -11.516 7.529 0.449 1.00 98.25 97 GLY A N 1
ATOM 741 C CA . GLY A 1 97 ? -11.978 6.512 -0.503 1.00 98.25 97 GLY A CA 1
ATOM 742 C C . GLY A 1 97 ? -11.800 6.880 -1.982 1.00 98.25 97 GLY A C 1
ATOM 743 O O . GLY A 1 97 ? -11.550 5.997 -2.794 1.00 98.25 97 GLY A O 1
ATOM 744 N N . PHE A 1 98 ? -11.888 8.166 -2.339 1.00 98.38 98 PHE A N 1
ATOM 745 C CA . PHE A 1 98 ? -11.759 8.617 -3.730 1.00 98.38 98 PHE A CA 1
ATOM 746 C C . PHE A 1 98 ? -10.326 8.483 -4.292 1.00 98.38 98 PHE A C 1
ATOM 748 O O . PHE A 1 98 ? -10.164 7.759 -5.278 1.00 98.38 98 PHE A O 1
ATOM 755 N N . PRO A 1 99 ? -9.275 9.074 -3.681 1.00 98.44 99 PRO A N 1
ATOM 756 C CA . PRO A 1 99 ? -7.892 8.848 -4.115 1.00 98.44 99 PRO A CA 1
ATOM 757 C C . PRO A 1 99 ? -7.454 7.384 -3.967 1.00 98.44 99 PRO A C 1
ATOM 759 O O . PRO A 1 99 ? -6.758 6.877 -4.849 1.00 98.44 99 PRO A O 1
ATOM 762 N N . MET A 1 100 ? -7.928 6.655 -2.947 1.00 98.50 100 MET A N 1
ATOM 763 C CA . MET A 1 100 ? -7.666 5.215 -2.822 1.00 98.50 100 MET A CA 1
ATOM 764 C C . MET A 1 100 ? -8.222 4.423 -4.016 1.00 98.50 100 MET A C 1
ATOM 766 O O . MET A 1 100 ? -7.505 3.610 -4.600 1.00 98.50 100 MET A O 1
ATOM 770 N N . ALA A 1 101 ? -9.477 4.672 -4.407 1.00 98.56 101 ALA A N 1
ATOM 771 C CA . ALA A 1 101 ? -10.098 4.008 -5.551 1.00 98.56 101 ALA A CA 1
ATOM 772 C C . ALA A 1 101 ? -9.375 4.350 -6.862 1.00 98.56 101 ALA A C 1
ATOM 774 O O . ALA A 1 101 ? -9.020 3.439 -7.606 1.00 98.56 101 ALA A O 1
ATOM 775 N N . ALA A 1 102 ? -9.075 5.633 -7.099 1.00 98.56 102 ALA A N 1
ATOM 776 C CA . ALA A 1 102 ? -8.310 6.074 -8.265 1.00 98.56 102 ALA A CA 1
ATOM 777 C C . ALA A 1 102 ? -6.930 5.391 -8.344 1.00 98.56 102 ALA A C 1
ATOM 779 O O . ALA A 1 102 ? -6.542 4.892 -9.399 1.00 98.56 102 ALA A O 1
ATOM 780 N N . THR A 1 103 ? -6.223 5.296 -7.215 1.00 98.38 103 THR A N 1
ATOM 781 C CA . THR A 1 103 ? -4.920 4.622 -7.119 1.00 98.38 103 THR A CA 1
ATOM 782 C C . THR A 1 103 ? -5.021 3.143 -7.486 1.00 98.38 103 THR A C 1
ATOM 784 O O . THR A 1 103 ? -4.238 2.662 -8.305 1.00 98.38 103 THR A O 1
ATOM 787 N N . MET A 1 104 ? -6.003 2.419 -6.937 1.00 98.12 104 MET A N 1
ATOM 788 C CA . MET A 1 104 ? -6.206 1.006 -7.278 1.00 98.12 104 MET A CA 1
ATOM 789 C C . MET A 1 104 ? -6.565 0.829 -8.759 1.00 98.12 104 MET A C 1
ATOM 791 O O . MET A 1 104 ? -6.040 -0.081 -9.393 1.00 98.12 104 MET A O 1
ATOM 795 N N . THR A 1 105 ? -7.376 1.720 -9.341 1.00 98.56 105 THR A N 1
ATOM 796 C CA . THR A 1 105 ? -7.688 1.698 -10.780 1.00 98.56 105 THR A CA 1
ATOM 797 C C . THR A 1 105 ? -6.434 1.861 -11.640 1.00 98.56 105 THR A C 1
ATOM 799 O O . THR A 1 105 ? -6.235 1.071 -12.560 1.00 98.56 105 THR A O 1
ATOM 802 N N . ILE A 1 106 ? -5.563 2.830 -11.336 1.00 98.31 106 ILE A N 1
ATOM 803 C CA . ILE A 1 106 ? -4.327 3.061 -12.102 1.00 98.31 106 ILE A CA 1
ATOM 804 C C . ILE A 1 106 ? -3.328 1.905 -11.943 1.00 98.31 106 ILE A C 1
ATOM 806 O O . ILE A 1 106 ? -2.717 1.500 -12.930 1.00 98.31 106 ILE A O 1
ATOM 810 N N . LEU A 1 107 ? -3.195 1.319 -10.746 1.00 97.50 107 LEU A N 1
ATOM 811 C CA . LEU A 1 107 ? -2.357 0.129 -10.546 1.00 97.50 107 LEU A CA 1
ATOM 812 C C . LEU A 1 107 ? -2.889 -1.089 -11.314 1.00 97.50 107 LEU A C 1
ATOM 814 O O . LEU A 1 107 ? -2.110 -1.785 -11.963 1.00 97.50 107 LEU A O 1
ATOM 818 N N . SER A 1 108 ? -4.202 -1.340 -11.274 1.00 97.94 108 SER A N 1
ATOM 819 C CA . SER A 1 108 ? -4.820 -2.442 -12.020 1.00 97.94 108 SER A CA 1
ATOM 820 C C . SER A 1 108 ? -4.710 -2.249 -13.532 1.00 97.94 108 SER A C 1
ATOM 822 O O . SER A 1 108 ? -4.393 -3.204 -14.233 1.00 97.94 108 SER A O 1
ATOM 824 N N . TRP A 1 109 ? -4.916 -1.029 -14.034 1.00 98.31 109 TRP A N 1
ATOM 825 C CA . TRP A 1 109 ? -4.740 -0.718 -15.454 1.00 98.31 109 TRP A CA 1
ATOM 826 C C . TRP A 1 109 ? -3.274 -0.900 -15.873 1.00 98.31 109 TRP A C 1
ATOM 828 O O . TRP A 1 109 ? -2.998 -1.605 -16.838 1.00 98.31 109 TRP A O 1
ATOM 838 N N . GLY A 1 110 ? -2.320 -0.388 -15.089 1.00 97.00 110 GLY A N 1
ATOM 839 C CA . GLY A 1 110 ? -0.896 -0.614 -15.340 1.00 97.00 110 GLY A CA 1
ATOM 840 C C . GLY A 1 110 ? -0.518 -2.100 -15.390 1.00 97.00 110 GLY A C 1
ATOM 841 O O . GLY A 1 110 ? 0.288 -2.490 -16.228 1.00 97.00 110 GLY A O 1
ATOM 842 N N . LEU A 1 111 ? -1.110 -2.942 -14.536 1.00 96.12 111 LEU A N 1
ATOM 843 C CA . LEU A 1 111 ? -0.895 -4.391 -14.579 1.00 96.12 111 LEU A CA 1
ATOM 844 C C . LEU A 1 111 ? -1.480 -5.041 -15.845 1.00 96.12 111 LEU A C 1
ATOM 846 O O . LEU A 1 111 ? -0.839 -5.923 -16.406 1.00 96.12 111 LEU A O 1
ATOM 850 N N . VAL A 1 112 ? -2.660 -4.607 -16.298 1.00 97.56 112 VAL A N 1
ATOM 851 C CA . VAL A 1 112 ? -3.316 -5.128 -17.514 1.00 97.56 112 VAL A CA 1
ATOM 852 C C . VAL A 1 112 ? -2.559 -4.734 -18.786 1.00 97.56 112 VAL A C 1
ATOM 854 O O . VAL A 1 112 ? -2.336 -5.585 -19.643 1.00 97.56 112 VAL A O 1
ATOM 857 N N . ASP A 1 113 ? -2.124 -3.478 -18.903 1.00 98.25 113 ASP A N 1
ATOM 858 C CA . ASP A 1 113 ? -1.444 -2.979 -20.109 1.00 98.25 113 ASP A CA 1
ATOM 859 C C . ASP A 1 113 ? 0.025 -3.438 -20.200 1.00 98.25 113 ASP A C 1
ATOM 861 O O . ASP A 1 113 ? 0.579 -3.532 -21.297 1.00 98.25 113 ASP A O 1
ATOM 865 N N . TYR A 1 114 ? 0.672 -3.721 -19.061 1.00 97.00 114 TYR A N 1
ATOM 866 C CA . TYR A 1 114 ? 2.115 -3.986 -18.981 1.00 97.00 114 TYR A CA 1
ATOM 867 C C . TYR A 1 114 ? 2.469 -5.279 -18.227 1.00 97.00 114 TYR A C 1
ATOM 869 O O . TYR A 1 114 ? 3.542 -5.353 -17.624 1.00 97.00 114 TYR A O 1
ATOM 877 N N . GLU A 1 115 ? 1.609 -6.305 -18.259 1.00 96.94 115 GLU A N 1
ATOM 878 C CA . GLU A 1 115 ? 1.803 -7.580 -17.538 1.00 96.94 115 GLU A CA 1
ATOM 879 C C . GLU A 1 115 ? 3.219 -8.159 -17.733 1.00 96.94 115 GLU A C 1
ATOM 881 O O . GLU A 1 115 ? 3.929 -8.449 -16.769 1.00 96.94 115 GLU A O 1
ATOM 886 N N . ASP A 1 116 ? 3.671 -8.208 -18.986 1.00 97.12 116 ASP A N 1
ATOM 887 C CA . ASP A 1 116 ? 5.008 -8.623 -19.421 1.00 97.12 116 ASP A CA 1
ATOM 888 C C . ASP A 1 116 ? 6.154 -7.918 -18.668 1.00 97.12 116 ASP A C 1
ATOM 890 O O . ASP A 1 116 ? 7.212 -8.507 -18.436 1.00 97.12 116 ASP A O 1
ATOM 894 N N . ALA A 1 117 ? 5.979 -6.641 -18.317 1.00 94.38 117 ALA A N 1
ATOM 895 C CA . ALA A 1 117 ? 6.973 -5.851 -17.596 1.00 94.38 117 ALA A CA 1
ATOM 896 C C . ALA A 1 117 ? 6.966 -6.165 -16.094 1.00 94.38 117 ALA A C 1
ATOM 898 O O . ALA A 1 117 ? 8.040 -6.241 -15.498 1.00 94.38 117 ALA A O 1
ATOM 899 N N . TYR A 1 118 ? 5.792 -6.414 -15.501 1.00 94.69 118 TYR A N 1
ATOM 900 C CA . TYR A 1 118 ? 5.686 -6.905 -14.123 1.00 94.69 118 TYR A CA 1
ATOM 901 C C . TYR A 1 118 ? 6.308 -8.301 -13.992 1.00 94.69 118 TYR A C 1
ATOM 903 O O . TYR A 1 118 ? 7.159 -8.505 -13.131 1.00 94.69 118 TYR A O 1
ATOM 911 N N . GLN A 1 119 ? 5.988 -9.231 -14.900 1.00 95.25 119 GLN A N 1
ATOM 912 C CA . GLN A 1 119 ? 6.585 -10.573 -14.905 1.00 95.25 119 GLN A CA 1
ATOM 913 C C . GLN A 1 119 ? 8.120 -10.535 -15.048 1.00 95.25 119 GLN A C 1
ATOM 915 O O . GLN A 1 119 ? 8.821 -11.291 -14.377 1.00 95.25 119 GLN A O 1
ATOM 920 N N . LYS A 1 120 ? 8.663 -9.639 -15.888 1.00 93.94 120 LYS A N 1
ATOM 921 C CA . LYS A 1 120 ? 10.120 -9.445 -16.052 1.00 93.94 120 LYS A CA 1
ATOM 922 C C . LYS A 1 120 ? 10.779 -8.730 -14.867 1.00 93.94 120 LYS A C 1
ATOM 924 O O . LYS A 1 120 ? 11.983 -8.888 -14.675 1.00 93.94 120 LYS A O 1
ATOM 929 N N . ALA A 1 121 ? 10.033 -7.930 -14.104 1.00 90.94 121 ALA A N 1
ATOM 930 C CA . ALA A 1 121 ? 10.547 -7.245 -12.920 1.00 90.94 121 ALA A CA 1
ATOM 931 C C . ALA A 1 121 ? 10.661 -8.168 -11.696 1.00 90.94 121 ALA A C 1
ATOM 933 O O . ALA A 1 121 ? 11.548 -7.926 -10.872 1.00 90.94 121 ALA A O 1
ATOM 934 N N . GLY A 1 122 ? 9.817 -9.205 -11.610 1.00 84.94 122 GLY A N 1
ATOM 935 C CA . GLY A 1 122 ? 9.759 -10.192 -10.520 1.00 84.94 122 GLY A CA 1
ATOM 936 C C . GLY A 1 122 ? 8.952 -9.747 -9.305 1.00 84.94 122 GLY A C 1
ATOM 937 O O . GLY A 1 122 ? 9.168 -10.360 -8.238 1.00 84.94 122 GLY A O 1
#

Organism: NCBI:txid334625

pLDDT: mean 82.8, std 21.6, range [39.5, 98.75]

InterPro domains:
  IPR001701 Glycoside hydrolase family 9 [PF00759] (40-121)
  IPR008928 Six-hairpin glycosidase superfamily [SSF48208] (36-121)
  IPR012341 Six-hairpin glycosidase-like superfamily [G3DSA:1.50.10.10] (35-122)

Mean predicted aligned error: 12.02 Å

Secondary structure (DSSP, 8-state):
-HHHHHHHHHHHHHHHHHGGGGS---GGGG---TTT---HHHHHHHHHHHHHHHB-BSPPTT-S-TT---B-TTTTGGGTS----SB--SSSS---HHHHHHHHHHHHHHHHH-HHHHHHH-